Protein AF-A0ABD5TYI9-F1 (afdb_monomer_lite)

Seque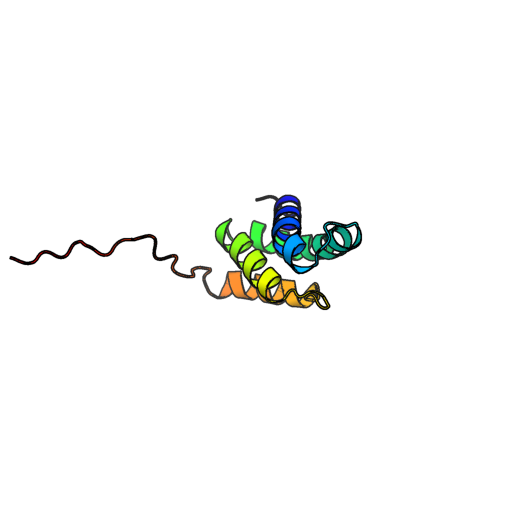nce (97 aa):
MRPADAVRQLEYAVAPTTGTYDYELTHWASAYEEAFADVTERGDLHDVMNVIEQVCEECSEDSRPSPEQVEVVADSVLTSGGRPLTDGGDGADASDR

Structure (mmCIF, N/CA/C/O backbone):
data_AF-A0ABD5TYI9-F1
#
_entry.id   AF-A0ABD5TYI9-F1
#
loop_
_atom_site.group_PDB
_atom_site.id
_atom_site.type_symbol
_atom_site.label_atom_id
_atom_site.label_alt_id
_atom_site.label_comp_id
_atom_site.label_asym_id
_atom_site.label_entity_id
_atom_site.label_seq_id
_atom_site.pdbx_PDB_ins_code
_atom_site.Cartn_x
_atom_site.Cartn_y
_atom_site.Cartn_z
_atom_site.occupancy
_atom_site.B_iso_or_equiv
_atom_site.auth_seq_id
_atom_site.auth_comp_id
_atom_site.auth_asym_id
_atom_site.auth_atom_id
_atom_site.pdbx_PDB_model_num
ATOM 1 N N . MET A 1 1 ? 0.772 -3.069 12.229 1.00 85.38 1 MET A N 1
ATOM 2 C CA . MET A 1 1 ? 2.053 -3.100 11.479 1.00 85.38 1 MET A CA 1
ATOM 3 C C . MET A 1 1 ? 2.634 -1.691 11.508 1.00 85.38 1 MET A C 1
ATOM 5 O O . MET A 1 1 ? 1.832 -0.784 11.662 1.00 85.38 1 MET A O 1
ATOM 9 N N . ARG A 1 2 ? 3.955 -1.456 11.459 1.00 93.44 2 ARG A N 1
ATOM 10 C CA . ARG A 1 2 ? 4.452 -0.074 11.275 1.00 93.44 2 ARG A CA 1
ATOM 11 C C . ARG A 1 2 ? 4.433 0.285 9.781 1.00 93.44 2 ARG A C 1
ATOM 13 O O . ARG A 1 2 ? 4.677 -0.617 8.985 1.00 93.44 2 ARG A O 1
ATOM 20 N N . PRO A 1 3 ? 4.238 1.556 9.389 1.00 94.25 3 PRO A N 1
ATOM 21 C CA . PRO A 1 3 ? 4.233 1.949 7.974 1.00 94.25 3 PRO A CA 1
ATOM 22 C C . PRO A 1 3 ? 5.506 1.525 7.227 1.00 94.25 3 PRO A C 1
ATOM 24 O O . PRO A 1 3 ? 5.431 0.895 6.178 1.00 94.25 3 PRO A O 1
ATOM 27 N N . ALA A 1 4 ? 6.677 1.715 7.838 1.00 93.44 4 ALA A N 1
ATOM 28 C CA . ALA A 1 4 ? 7.947 1.241 7.285 1.00 93.44 4 ALA A CA 1
ATOM 29 C C . ALA A 1 4 ? 8.026 -0.294 7.104 1.00 93.44 4 ALA A C 1
ATOM 31 O O . ALA A 1 4 ? 8.707 -0.779 6.201 1.00 93.44 4 ALA A O 1
ATOM 32 N N . ASP A 1 5 ? 7.329 -1.075 7.942 1.00 95.62 5 ASP A N 1
ATOM 33 C CA . ASP A 1 5 ? 7.242 -2.528 7.754 1.00 95.62 5 ASP A CA 1
ATOM 34 C C . ASP A 1 5 ? 6.366 -2.861 6.539 1.00 95.62 5 ASP A C 1
ATOM 36 O O . ASP A 1 5 ? 6.710 -3.770 5.790 1.00 95.62 5 ASP A O 1
ATOM 40 N N . ALA A 1 6 ? 5.275 -2.116 6.323 1.00 94.50 6 ALA A N 1
ATOM 41 C CA . ALA A 1 6 ? 4.402 -2.270 5.158 1.00 94.50 6 ALA A CA 1
ATOM 42 C C . ALA A 1 6 ? 5.138 -1.934 3.852 1.00 94.50 6 ALA A C 1
ATOM 44 O O . ALA A 1 6 ? 5.067 -2.708 2.900 1.00 94.50 6 ALA A O 1
ATOM 45 N N . VAL A 1 7 ? 5.946 -0.865 3.845 1.00 94.94 7 VAL A N 1
ATOM 46 C CA . VAL A 1 7 ? 6.849 -0.539 2.726 1.00 94.94 7 VAL A CA 1
ATOM 47 C C . VAL A 1 7 ? 7.782 -1.713 2.429 1.00 94.94 7 VAL A C 1
ATOM 49 O O . VAL A 1 7 ? 7.843 -2.173 1.294 1.00 94.94 7 VAL A O 1
ATOM 52 N N . ARG A 1 8 ? 8.448 -2.274 3.448 1.00 94.00 8 ARG A N 1
ATOM 53 C CA . ARG A 1 8 ? 9.300 -3.464 3.266 1.00 94.00 8 ARG A CA 1
ATOM 54 C C . ARG A 1 8 ? 8.532 -4.661 2.707 1.00 94.00 8 ARG A C 1
ATOM 56 O O . ARG A 1 8 ? 9.076 -5.386 1.882 1.00 94.00 8 ARG A O 1
ATOM 63 N N . GLN A 1 9 ? 7.305 -4.909 3.169 1.00 94.38 9 GLN A N 1
ATOM 64 C CA . GLN A 1 9 ? 6.484 -6.002 2.637 1.00 94.38 9 GLN A CA 1
ATOM 65 C C . GLN A 1 9 ? 6.146 -5.782 1.160 1.00 94.38 9 GLN A C 1
ATOM 67 O O . GLN A 1 9 ? 6.273 -6.719 0.374 1.00 94.38 9 GLN A O 1
ATOM 72 N N . LEU A 1 10 ? 5.801 -4.553 0.772 1.00 93.19 10 LEU A N 1
ATOM 73 C CA . LEU A 1 10 ? 5.567 -4.203 -0.625 1.00 93.19 10 LEU A CA 1
ATOM 74 C C . LEU A 1 10 ? 6.819 -4.432 -1.482 1.00 93.19 10 LEU A C 1
ATOM 76 O O . LEU A 1 10 ? 6.728 -5.054 -2.537 1.00 93.19 10 LEU A O 1
ATOM 80 N N . GLU A 1 11 ? 7.996 -4.003 -1.016 1.00 92.50 11 GLU A N 1
ATOM 81 C CA . GLU A 1 11 ? 9.256 -4.258 -1.725 1.00 92.50 11 GLU A CA 1
ATOM 82 C C . GLU A 1 11 ? 9.477 -5.762 -1.952 1.00 92.50 11 GLU A C 1
ATOM 84 O O . GLU A 1 11 ? 9.830 -6.178 -3.055 1.00 92.50 11 GLU A O 1
ATOM 89 N N . TYR A 1 12 ? 9.244 -6.598 -0.933 1.00 91.25 12 TYR A N 1
ATOM 90 C CA . TYR A 1 12 ? 9.376 -8.051 -1.076 1.00 91.25 12 TYR A CA 1
ATOM 91 C C . TYR A 1 12 ? 8.374 -8.645 -2.065 1.00 91.25 12 TYR A C 1
ATOM 93 O O . TYR A 1 12 ? 8.727 -9.574 -2.790 1.00 91.25 12 TYR A O 1
ATOM 101 N N . ALA A 1 13 ? 7.146 -8.132 -2.085 1.00 90.81 13 ALA A N 1
ATOM 102 C CA . ALA A 1 13 ? 6.093 -8.624 -2.961 1.00 90.81 13 ALA A CA 1
ATOM 103 C C . ALA A 1 13 ? 6.315 -8.219 -4.429 1.00 90.81 13 ALA A C 1
ATOM 105 O O . ALA A 1 13 ? 6.030 -9.008 -5.327 1.00 90.81 13 ALA A O 1
ATOM 106 N N . VAL A 1 14 ? 6.874 -7.031 -4.680 1.00 88.69 14 VAL A N 1
ATOM 107 C CA . VAL A 1 14 ? 7.078 -6.492 -6.037 1.00 88.69 14 VAL A CA 1
ATOM 108 C C . VAL A 1 14 ? 8.420 -6.897 -6.650 1.00 88.69 14 VAL A C 1
ATOM 110 O O . VAL A 1 14 ? 8.510 -7.043 -7.868 1.00 88.69 14 VAL A O 1
ATOM 113 N N . ALA A 1 15 ? 9.454 -7.149 -5.843 1.00 86.94 15 ALA A N 1
ATOM 114 C CA . ALA A 1 15 ? 10.791 -7.482 -6.344 1.00 86.94 15 ALA A CA 1
ATOM 115 C C . ALA A 1 15 ? 10.863 -8.652 -7.353 1.00 86.94 15 ALA A C 1
ATOM 117 O O . ALA A 1 15 ? 11.666 -8.568 -8.285 1.00 86.94 15 ALA A O 1
ATOM 118 N N . PRO A 1 16 ? 10.062 -9.734 -7.236 1.00 83.50 16 PRO A N 1
ATOM 119 C CA . PRO A 1 16 ? 10.010 -10.777 -8.262 1.00 83.50 16 PRO A CA 1
ATOM 120 C C . PRO A 1 16 ? 9.461 -10.280 -9.606 1.00 83.50 16 PRO A C 1
ATOM 122 O O . PRO A 1 16 ? 9.896 -10.766 -10.646 1.00 83.50 16 PRO A O 1
ATOM 125 N N . THR A 1 17 ? 8.527 -9.325 -9.580 1.00 78.12 17 THR A N 1
ATOM 126 C CA . THR A 1 17 ? 7.862 -8.751 -10.760 1.00 78.12 17 THR A CA 1
ATOM 127 C C . THR A 1 17 ? 8.751 -7.739 -11.473 1.00 78.12 17 THR A C 1
ATOM 129 O O . THR A 1 17 ? 8.758 -7.699 -12.693 1.00 78.12 17 THR A O 1
ATOM 132 N N . THR A 1 18 ? 9.533 -6.947 -10.737 1.00 72.19 18 THR A N 1
ATOM 133 C CA . THR A 1 18 ? 10.456 -5.950 -11.314 1.00 72.19 18 THR A CA 1
ATOM 134 C C . THR A 1 18 ? 11.846 -6.516 -11.613 1.00 72.19 18 THR A C 1
ATOM 136 O O . THR A 1 18 ? 12.722 -5.806 -12.106 1.00 72.19 18 THR A O 1
ATOM 139 N N . GLY A 1 19 ? 12.094 -7.784 -11.272 1.00 67.75 19 GLY A N 1
ATOM 140 C CA . GLY A 1 19 ? 13.359 -8.479 -11.514 1.00 67.75 19 GLY A CA 1
ATOM 141 C C . GLY A 1 19 ? 14.550 -7.986 -10.682 1.00 67.75 19 GLY A C 1
ATOM 142 O O . GLY A 1 19 ? 15.620 -8.592 -10.755 1.00 67.75 19 GLY A O 1
ATOM 143 N N . THR A 1 20 ? 14.387 -6.928 -9.876 1.00 65.62 2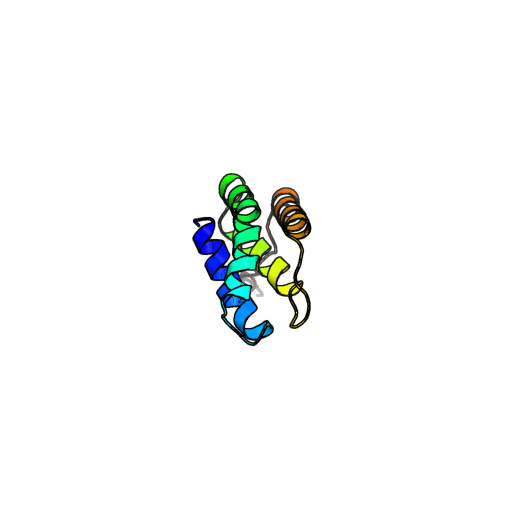0 THR A N 1
ATOM 144 C CA . THR A 1 20 ? 15.464 -6.337 -9.070 1.00 65.62 20 THR A CA 1
ATOM 145 C C . THR A 1 20 ? 14.938 -5.781 -7.743 1.00 65.62 20 THR A C 1
ATOM 147 O O . THR A 1 20 ? 13.949 -5.054 -7.706 1.00 65.62 20 THR A O 1
ATOM 150 N N . TYR A 1 21 ? 15.642 -6.100 -6.649 1.00 66.62 21 TYR A N 1
ATOM 151 C CA . TYR A 1 21 ? 15.537 -5.409 -5.359 1.00 66.62 21 TYR A CA 1
ATOM 152 C C . TYR A 1 21 ? 16.663 -4.365 -5.296 1.00 66.62 21 TYR A C 1
ATOM 154 O O . TYR A 1 21 ? 17.764 -4.657 -4.822 1.00 66.62 21 TYR A O 1
ATOM 162 N N . ASP A 1 22 ? 16.435 -3.188 -5.881 1.00 75.62 22 ASP A N 1
ATOM 163 C CA . ASP A 1 22 ? 17.423 -2.108 -5.979 1.00 75.62 22 ASP A CA 1
ATOM 164 C C . ASP A 1 22 ? 16.988 -0.822 -5.256 1.00 75.62 22 ASP A C 1
ATOM 166 O O . ASP A 1 22 ? 15.935 -0.736 -4.627 1.00 75.62 22 ASP A O 1
ATOM 170 N N . TYR A 1 23 ? 17.856 0.191 -5.313 1.00 79.19 23 TYR A N 1
ATOM 171 C CA . TYR A 1 23 ? 17.601 1.507 -4.733 1.00 79.19 23 TYR A CA 1
ATOM 172 C C . TYR A 1 23 ? 16.360 2.184 -5.325 1.00 79.19 23 TYR A C 1
ATOM 174 O O . TYR A 1 23 ? 15.690 2.931 -4.611 1.00 79.19 23 TYR A O 1
ATOM 182 N N . GLU A 1 24 ? 16.051 1.944 -6.603 1.00 82.38 24 GLU A N 1
ATOM 183 C CA . GLU A 1 24 ? 14.876 2.540 -7.227 1.00 82.38 24 GLU A CA 1
ATOM 184 C C . GLU A 1 24 ? 13.614 1.979 -6.581 1.00 82.38 24 GLU A C 1
ATOM 186 O O . GLU A 1 24 ? 12.772 2.779 -6.170 1.00 82.38 24 GLU A O 1
ATOM 191 N N . LEU A 1 25 ? 13.542 0.652 -6.390 1.00 84.88 25 LEU A N 1
ATOM 192 C CA . LEU A 1 25 ? 12.455 -0.027 -5.675 1.00 84.88 25 LEU A CA 1
ATOM 193 C C . LEU A 1 25 ? 12.174 0.603 -4.310 1.00 84.88 25 LEU A C 1
ATOM 195 O O . LEU A 1 25 ? 11.057 1.051 -4.047 1.00 84.88 25 LEU A O 1
ATOM 199 N N . THR A 1 26 ? 13.200 0.708 -3.467 1.00 87.62 26 THR A N 1
ATOM 200 C CA . THR A 1 26 ? 13.053 1.314 -2.139 1.00 87.62 26 THR A CA 1
ATOM 201 C C . THR A 1 26 ? 12.651 2.782 -2.214 1.00 87.62 26 THR A C 1
ATOM 203 O O . THR A 1 26 ? 11.801 3.232 -1.444 1.00 87.62 26 THR A O 1
ATOM 206 N N . HIS A 1 27 ? 13.233 3.547 -3.143 1.00 86.94 27 HIS A N 1
ATOM 207 C CA . HIS A 1 27 ? 12.936 4.969 -3.265 1.00 86.94 27 HIS A CA 1
ATOM 208 C C . HIS A 1 27 ? 11.456 5.213 -3.558 1.00 86.94 27 HIS A C 1
ATOM 210 O O . HIS A 1 27 ? 10.842 6.066 -2.918 1.00 86.94 27 HIS A O 1
ATOM 216 N N . TRP A 1 28 ? 10.854 4.452 -4.471 1.00 87.38 28 TRP A N 1
ATOM 217 C CA . TRP A 1 28 ? 9.446 4.659 -4.786 1.00 87.38 28 TRP A CA 1
ATOM 218 C C . TRP A 1 28 ? 8.493 4.002 -3.803 1.00 87.38 28 TRP A C 1
ATOM 220 O O . TRP A 1 28 ? 7.470 4.605 -3.497 1.00 87.38 28 TRP A O 1
ATOM 230 N N . ALA A 1 29 ? 8.824 2.828 -3.263 1.00 89.88 29 ALA A N 1
ATOM 231 C CA . ALA A 1 29 ? 7.979 2.178 -2.265 1.00 89.88 29 ALA A CA 1
ATOM 232 C C . ALA A 1 29 ? 7.870 3.043 -0.999 1.00 89.88 29 ALA A C 1
ATOM 234 O O . ALA A 1 29 ? 6.798 3.143 -0.404 1.00 89.88 29 ALA A O 1
ATOM 235 N N . SER A 1 30 ? 8.947 3.750 -0.631 1.00 93.56 30 SER A N 1
ATOM 236 C CA . SER A 1 30 ? 8.928 4.709 0.481 1.00 93.56 30 SER A CA 1
ATOM 237 C C . SER A 1 30 ? 7.966 5.883 0.266 1.00 93.56 30 SER A C 1
ATOM 239 O O . SER A 1 30 ? 7.453 6.434 1.235 1.00 93.56 30 SER A O 1
ATOM 241 N N . ALA A 1 31 ? 7.649 6.234 -0.987 1.00 94.62 31 ALA A N 1
ATOM 242 C CA . ALA A 1 31 ? 6.680 7.288 -1.285 1.00 94.62 31 ALA A CA 1
ATOM 243 C C . ALA A 1 31 ? 5.238 6.894 -0.922 1.00 94.62 31 ALA A C 1
ATOM 245 O O . ALA A 1 31 ? 4.372 7.759 -0.878 1.00 94.62 31 ALA A O 1
ATOM 246 N N . TYR A 1 32 ? 4.974 5.610 -0.658 1.00 95.62 32 TYR A N 1
ATOM 247 C CA . TYR A 1 32 ? 3.656 5.116 -0.249 1.00 95.62 32 TYR A CA 1
ATOM 248 C C . TYR A 1 32 ? 3.516 4.988 1.273 1.00 95.62 32 TYR A C 1
ATOM 250 O O . TYR A 1 32 ? 2.465 4.575 1.763 1.00 95.62 32 TYR A O 1
ATOM 258 N N . GLU A 1 33 ? 4.557 5.330 2.042 1.00 95.75 33 GLU A N 1
ATOM 259 C CA . GLU A 1 33 ? 4.543 5.208 3.504 1.00 95.75 33 GLU A CA 1
ATOM 260 C C . GLU A 1 33 ? 3.390 5.998 4.142 1.00 95.75 33 GLU A C 1
ATOM 262 O O . GLU A 1 33 ? 2.797 5.525 5.109 1.00 95.75 33 GLU A O 1
ATOM 267 N N . GLU A 1 34 ? 3.030 7.155 3.581 1.00 95.06 34 GLU A N 1
ATOM 268 C CA . GLU A 1 34 ? 1.919 7.983 4.064 1.00 95.06 34 GLU A CA 1
ATOM 269 C C . GLU A 1 34 ? 0.561 7.283 3.908 1.00 95.06 34 GLU A C 1
ATOM 271 O O . GLU A 1 34 ? -0.210 7.222 4.866 1.00 95.06 34 GLU A O 1
ATOM 276 N N . ALA A 1 35 ? 0.309 6.638 2.765 1.00 95.19 35 ALA A N 1
ATOM 277 C CA . ALA A 1 35 ? -0.899 5.838 2.563 1.00 95.19 35 ALA A CA 1
ATOM 278 C C . ALA A 1 35 ? -0.956 4.644 3.535 1.00 95.19 35 ALA A C 1
ATOM 280 O O . ALA A 1 35 ? -1.994 4.367 4.136 1.00 95.19 35 ALA A O 1
ATOM 281 N N . PHE A 1 36 ? 0.172 3.963 3.772 1.00 96.06 36 PHE A N 1
ATOM 282 C CA . PHE A 1 36 ? 0.231 2.894 4.776 1.00 96.06 36 PHE A CA 1
ATOM 283 C C . PHE A 1 36 ? 0.044 3.405 6.209 1.00 96.06 36 PHE A C 1
ATOM 285 O O . PHE A 1 36 ? -0.490 2.672 7.048 1.00 96.06 36 PHE A O 1
ATOM 292 N N . ALA A 1 37 ? 0.478 4.631 6.509 1.00 95.88 37 ALA A N 1
ATOM 293 C CA . ALA A 1 37 ? 0.254 5.267 7.801 1.00 95.88 37 ALA A CA 1
ATOM 294 C C . ALA A 1 37 ? -1.235 5.522 8.048 1.00 95.88 37 ALA A C 1
ATOM 296 O O . ALA A 1 37 ? -1.724 5.140 9.111 1.00 95.88 37 ALA A O 1
ATOM 297 N N . ASP A 1 38 ? -1.957 6.049 7.057 1.00 93.94 38 ASP A N 1
ATOM 298 C CA . ASP A 1 38 ? -3.399 6.297 7.168 1.00 93.94 38 ASP A CA 1
ATOM 299 C C . ASP A 1 38 ? -4.190 4.997 7.401 1.00 93.94 38 ASP A C 1
ATOM 301 O O . ASP A 1 38 ? -4.998 4.895 8.328 1.00 93.94 38 ASP A O 1
ATOM 305 N N . VAL A 1 39 ? -3.880 3.942 6.641 1.00 93.88 39 VAL A N 1
ATOM 306 C CA . VAL A 1 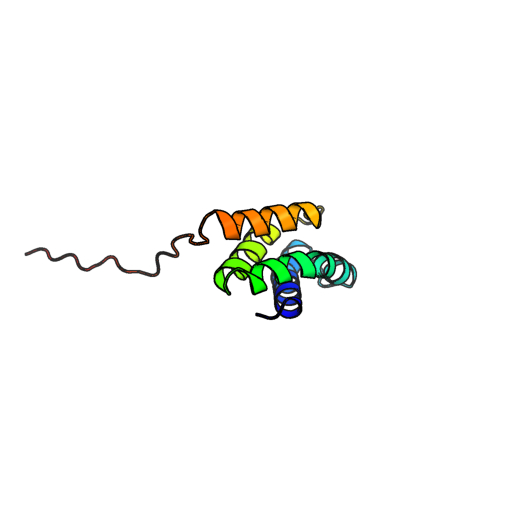39 ? -4.530 2.627 6.799 1.00 93.88 39 VAL A CA 1
ATOM 307 C C . VAL A 1 39 ? -4.186 1.994 8.144 1.00 93.88 39 VAL A C 1
ATOM 309 O O . VAL A 1 39 ? -5.047 1.400 8.786 1.00 93.88 39 VAL A O 1
ATOM 312 N N . THR A 1 40 ? -2.948 2.149 8.616 1.00 93.69 40 THR A N 1
ATOM 313 C CA . THR A 1 40 ? -2.538 1.651 9.939 1.00 93.69 40 THR A CA 1
ATOM 314 C C . THR A 1 40 ? -3.244 2.393 11.078 1.00 93.69 40 THR A C 1
ATOM 316 O O . THR A 1 40 ? -3.494 1.797 12.126 1.00 93.69 40 THR A O 1
ATOM 319 N N . GLU A 1 41 ? -3.532 3.685 10.908 1.00 94.19 41 GLU A N 1
ATOM 320 C CA . GLU A 1 41 ? -4.225 4.500 11.910 1.00 94.19 41 GLU A CA 1
ATOM 321 C C . GLU A 1 41 ? -5.730 4.199 11.962 1.00 94.19 41 GL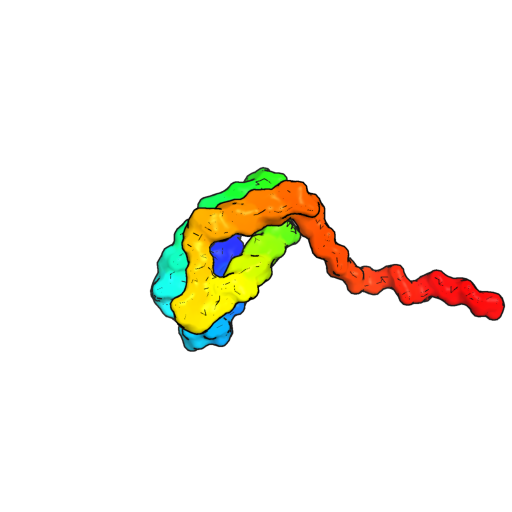U A C 1
ATOM 323 O O . GLU A 1 41 ? -6.318 4.181 13.047 1.00 94.19 41 GLU A O 1
ATOM 328 N N . ARG A 1 42 ? -6.354 3.954 10.805 1.00 91.94 42 ARG A N 1
ATOM 329 C CA . ARG A 1 42 ? -7.818 3.864 10.664 1.00 91.94 42 ARG A CA 1
ATOM 330 C C . ARG A 1 42 ? -8.358 2.440 10.535 1.00 91.94 42 ARG A C 1
ATOM 332 O O . ARG A 1 42 ? -9.527 2.220 10.853 1.00 91.94 42 ARG A O 1
ATOM 339 N N . GLY A 1 43 ? -7.545 1.512 10.050 1.00 89.81 43 GLY A N 1
ATOM 340 C CA . GLY A 1 43 ? -7.909 0.126 9.772 1.00 89.81 43 GLY A CA 1
ATOM 341 C C . GLY A 1 43 ? -7.156 -0.870 10.645 1.00 89.81 43 GLY A C 1
ATOM 342 O O . GLY A 1 43 ? -6.684 -0.559 11.743 1.00 89.81 43 GLY A O 1
ATOM 343 N N . ASP A 1 44 ? -7.052 -2.100 10.154 1.00 90.88 44 ASP A N 1
ATOM 344 C CA . ASP A 1 44 ? -6.288 -3.163 10.794 1.00 90.88 44 ASP A CA 1
ATOM 345 C C . ASP A 1 44 ? -5.199 -3.757 9.879 1.00 90.88 44 ASP A C 1
ATOM 347 O O . ASP A 1 44 ? -4.872 -3.248 8.807 1.00 90.88 44 ASP A O 1
ATOM 351 N N . LEU A 1 45 ? -4.550 -4.827 10.347 1.00 91.88 45 LEU A N 1
ATOM 352 C CA . LEU A 1 45 ? -3.501 -5.501 9.582 1.00 91.88 45 LEU A CA 1
ATOM 353 C C . LEU A 1 45 ? -4.013 -6.036 8.236 1.00 91.88 45 LEU A C 1
ATOM 355 O O . LEU A 1 45 ? -3.262 -6.013 7.266 1.00 91.88 45 LEU A O 1
ATOM 359 N N . HIS A 1 46 ? -5.246 -6.538 8.182 1.00 91.31 46 HIS A N 1
ATOM 360 C CA . HIS A 1 46 ? -5.834 -7.066 6.958 1.00 91.31 46 HIS A CA 1
ATOM 361 C C . HIS A 1 46 ? -6.020 -5.957 5.928 1.00 91.31 46 HIS A C 1
ATOM 363 O O . HIS A 1 46 ? -5.682 -6.168 4.765 1.00 91.31 46 HIS A O 1
ATOM 369 N N . ASP A 1 47 ? -6.471 -4.777 6.355 1.00 93.50 47 ASP A N 1
ATOM 370 C CA . ASP A 1 47 ? -6.610 -3.622 5.467 1.00 93.50 47 ASP A CA 1
ATOM 371 C C . ASP A 1 47 ? -5.257 -3.227 4.857 1.00 93.50 47 ASP A C 1
ATOM 373 O O . ASP A 1 47 ? -5.150 -3.049 3.646 1.00 93.50 47 ASP A O 1
ATOM 377 N N . VAL A 1 48 ? -4.190 -3.187 5.665 1.00 94.19 48 VAL A N 1
ATOM 378 C CA . VAL A 1 48 ? -2.830 -2.914 5.163 1.00 94.19 48 VAL A CA 1
ATOM 379 C C . VAL A 1 48 ? -2.394 -3.963 4.134 1.00 94.19 48 VAL A C 1
ATOM 381 O O . VAL A 1 48 ? -1.849 -3.607 3.090 1.00 94.19 48 VAL A O 1
ATOM 384 N N . MET A 1 49 ? -2.653 -5.249 4.393 1.00 94.44 49 MET A N 1
ATOM 385 C CA . MET A 1 49 ? -2.315 -6.318 3.447 1.00 94.44 49 MET A CA 1
ATOM 386 C C . MET A 1 49 ? -3.129 -6.224 2.150 1.00 94.44 49 MET A C 1
ATOM 388 O O . MET A 1 49 ? -2.554 -6.384 1.079 1.00 94.44 49 MET A O 1
ATOM 392 N N . ASN A 1 50 ? -4.418 -5.878 2.222 1.00 94.38 50 ASN A N 1
ATOM 393 C CA . ASN A 1 50 ? -5.268 -5.680 1.042 1.00 94.38 50 ASN A CA 1
ATOM 394 C C . ASN A 1 50 ? -4.774 -4.528 0.160 1.00 94.38 50 ASN A C 1
ATOM 396 O O . ASN A 1 50 ? -4.911 -4.587 -1.062 1.00 94.38 50 ASN A O 1
ATOM 400 N N . VAL A 1 51 ? -4.227 -3.468 0.764 1.00 94.31 51 VAL A N 1
ATOM 401 C CA . VAL A 1 51 ? -3.607 -2.372 0.009 1.00 94.31 51 VAL A CA 1
ATOM 402 C C . VAL A 1 51 ? -2.333 -2.854 -0.673 1.00 94.31 51 VAL A C 1
ATOM 404 O O . VAL A 1 51 ? -2.162 -2.600 -1.859 1.00 94.31 51 VAL A O 1
ATOM 407 N N . ILE A 1 52 ? -1.462 -3.586 0.033 1.00 94.88 52 ILE A N 1
ATOM 408 C CA . ILE A 1 52 ? -0.239 -4.150 -0.562 1.00 94.88 52 ILE A CA 1
ATOM 409 C C . ILE A 1 52 ? -0.585 -5.049 -1.754 1.00 94.88 52 ILE A C 1
ATOM 411 O O . ILE A 1 52 ? 0.011 -4.892 -2.814 1.00 94.88 52 ILE A O 1
ATOM 415 N N . GLU A 1 53 ? -1.559 -5.948 -1.604 1.00 93.62 53 GLU A N 1
ATOM 416 C CA . GLU A 1 53 ? -1.991 -6.859 -2.670 1.00 93.62 53 GLU A CA 1
ATOM 417 C C . GLU A 1 53 ? -2.495 -6.101 -3.904 1.00 93.62 53 GLU A C 1
ATOM 419 O O . GLU A 1 53 ? -1.991 -6.331 -5.001 1.00 93.62 53 GLU A O 1
ATOM 424 N N . GLN A 1 54 ? -3.403 -5.135 -3.732 1.00 94.06 54 GLN A N 1
ATOM 425 C CA . GLN A 1 54 ? -3.921 -4.337 -4.851 1.00 94.06 54 GLN A CA 1
ATOM 426 C C . GLN A 1 54 ? -2.831 -3.497 -5.527 1.00 94.06 54 GLN A C 1
ATOM 428 O O . GLN A 1 54 ? -2.746 -3.456 -6.752 1.00 94.06 54 GLN A O 1
ATOM 433 N N . VAL A 1 55 ? -1.940 -2.874 -4.750 1.00 93.62 55 VAL A N 1
ATOM 434 C CA . VAL A 1 55 ? -0.807 -2.118 -5.306 1.00 93.62 55 VAL A CA 1
ATOM 435 C C . VAL A 1 55 ? 0.139 -3.041 -6.078 1.00 93.62 55 VAL A C 1
ATOM 437 O O . VAL A 1 55 ? 0.638 -2.657 -7.135 1.00 93.62 55 VAL A O 1
ATOM 440 N N . CYS A 1 56 ? 0.374 -4.265 -5.595 1.00 91.19 56 CYS A N 1
ATOM 441 C CA . CYS A 1 56 ? 1.170 -5.264 -6.305 1.00 91.19 56 CYS A CA 1
ATOM 442 C C . CYS A 1 56 ? 0.538 -5.683 -7.634 1.00 91.19 56 CYS A C 1
ATOM 444 O O . CYS A 1 56 ? 1.267 -5.845 -8.609 1.00 91.19 56 CYS A O 1
ATOM 446 N N . GLU A 1 57 ? -0.785 -5.846 -7.689 1.00 91.19 57 GLU A N 1
ATOM 447 C CA . GLU A 1 57 ? -1.511 -6.182 -8.922 1.00 91.19 57 GLU A CA 1
ATOM 448 C C . GLU A 1 57 ? -1.425 -5.072 -9.980 1.00 91.19 57 GLU A C 1
ATOM 450 O O . GLU A 1 57 ? -1.406 -5.357 -11.178 1.00 91.19 57 GLU A O 1
ATOM 455 N N . GLU A 1 58 ? -1.326 -3.812 -9.550 1.00 90.44 58 GLU A N 1
ATOM 456 C CA . GLU A 1 58 ? -1.119 -2.660 -10.436 1.00 90.44 58 GLU A CA 1
ATOM 457 C C . GLU A 1 58 ? 0.352 -2.459 -10.853 1.00 90.44 58 GLU A C 1
ATOM 459 O O . GLU A 1 58 ? 0.641 -1.688 -11.775 1.00 90.44 58 GLU A O 1
ATOM 464 N N . CYS A 1 59 ? 1.296 -3.146 -10.203 1.00 89.44 59 CYS A N 1
ATOM 465 C CA . CYS A 1 59 ? 2.710 -3.109 -10.567 1.00 89.44 59 CYS A CA 1
ATOM 466 C C . CYS A 1 59 ? 3.021 -4.038 -11.750 1.00 89.44 59 CYS A C 1
ATOM 468 O O . CYS A 1 59 ? 2.542 -5.165 -11.858 1.00 89.44 59 CYS A O 1
ATOM 470 N N . SER A 1 60 ? 3.917 -3.583 -12.618 1.00 85.50 60 SER A N 1
ATOM 471 C CA . SER A 1 60 ? 4.470 -4.342 -13.742 1.00 85.50 60 SER A CA 1
ATOM 472 C C . SER A 1 60 ? 5.954 -4.011 -13.914 1.00 85.50 60 SER A C 1
ATOM 474 O O . SER A 1 60 ? 6.474 -3.130 -13.231 1.00 85.50 60 SER A O 1
ATOM 476 N N . GLU A 1 61 ? 6.638 -4.690 -14.837 1.00 81.50 61 GLU A N 1
ATOM 477 C CA . GLU A 1 61 ? 8.051 -4.413 -15.146 1.00 81.50 61 GLU A CA 1
ATOM 478 C C . GLU A 1 61 ? 8.292 -2.943 -15.543 1.00 81.50 61 GLU A C 1
ATOM 480 O O . GLU A 1 61 ? 9.294 -2.357 -15.141 1.00 81.50 61 GLU A O 1
ATOM 485 N N . ASP A 1 62 ? 7.352 -2.331 -16.274 1.00 82.88 62 ASP A N 1
ATOM 486 C CA . ASP A 1 62 ? 7.515 -0.991 -16.861 1.00 82.88 62 ASP A CA 1
ATOM 487 C C . ASP A 1 62 ? 6.700 0.111 -16.159 1.00 82.88 62 ASP A C 1
ATOM 489 O O . ASP A 1 62 ? 6.805 1.289 -16.514 1.00 82.88 62 ASP A O 1
ATOM 493 N N . SER A 1 63 ? 5.838 -0.240 -15.202 1.00 85.88 63 SER A N 1
ATOM 494 C CA . SER A 1 63 ? 4.895 0.708 -14.602 1.00 85.88 63 SER A CA 1
ATOM 495 C C . SER A 1 63 ? 4.543 0.361 -13.163 1.00 85.88 63 SER A C 1
ATOM 497 O O . SER A 1 63 ? 4.434 -0.805 -12.793 1.00 85.88 63 SER A O 1
ATOM 499 N N . ARG A 1 64 ? 4.293 1.407 -12.375 1.00 89.62 64 ARG A N 1
ATOM 500 C CA . ARG A 1 64 ? 3.827 1.358 -10.987 1.00 89.62 64 ARG A CA 1
ATOM 501 C C . ARG A 1 64 ? 2.802 2.475 -10.749 1.00 89.62 64 ARG A C 1
ATOM 503 O O . ARG A 1 64 ? 2.870 3.491 -11.451 1.00 89.62 64 ARG A O 1
ATOM 510 N N . PRO A 1 65 ? 1.907 2.341 -9.762 1.00 93.38 65 PRO A N 1
ATOM 511 C CA . PRO A 1 65 ? 0.972 3.406 -9.417 1.00 93.38 65 PRO A CA 1
ATOM 512 C C . PRO A 1 65 ? 1.689 4.667 -8.900 1.00 93.38 65 PRO A C 1
ATOM 514 O O . PRO A 1 65 ? 2.793 4.621 -8.350 1.00 93.38 65 PRO A O 1
ATOM 517 N N . SER A 1 66 ? 1.080 5.835 -9.075 1.00 94.81 66 SER A N 1
ATOM 518 C CA . SER A 1 66 ? 1.521 7.057 -8.397 1.00 94.81 66 SER A CA 1
ATOM 519 C C . SER A 1 66 ? 1.129 7.020 -6.910 1.00 94.81 66 SER A C 1
ATOM 521 O O . SER A 1 66 ? 0.207 6.292 -6.547 1.00 94.81 66 SER A O 1
ATOM 523 N N . PRO A 1 67 ? 1.769 7.819 -6.035 1.00 94.88 67 PRO A N 1
ATOM 524 C CA . PRO A 1 67 ? 1.351 7.924 -4.633 1.00 94.88 67 PRO A CA 1
ATOM 525 C C . PRO A 1 67 ? -0.137 8.277 -4.474 1.00 94.88 67 PRO A C 1
ATOM 527 O O . PRO A 1 67 ? -0.835 7.645 -3.693 1.00 94.88 67 PRO A O 1
ATOM 530 N N . GLU A 1 68 ? -0.649 9.191 -5.304 1.00 95.06 68 GLU A N 1
ATOM 531 C CA . GLU A 1 68 ? -2.069 9.574 -5.325 1.00 95.06 68 GLU A CA 1
ATOM 532 C C . GLU A 1 68 ? -2.991 8.391 -5.675 1.00 95.06 68 GLU A C 1
ATOM 534 O O . GLU A 1 68 ? -4.083 8.263 -5.130 1.00 95.06 68 GLU A O 1
ATOM 539 N N . GLN A 1 69 ? -2.568 7.495 -6.575 1.00 95.06 69 GLN A N 1
ATOM 540 C CA . GLN A 1 69 ? -3.333 6.281 -6.882 1.00 95.06 69 GLN A CA 1
ATOM 541 C C . GLN A 1 69 ? -3.345 5.313 -5.694 1.00 95.06 69 GLN A C 1
ATOM 543 O O . GLN A 1 69 ? -4.380 4.718 -5.404 1.00 95.06 69 GLN A O 1
ATOM 548 N N . VAL A 1 70 ? -2.229 5.195 -4.969 1.00 95.88 70 VAL A N 1
ATOM 549 C CA . VAL A 1 70 ? -2.147 4.352 -3.768 1.00 95.88 70 VAL A CA 1
ATOM 550 C C . VAL A 1 70 ? -3.025 4.893 -2.637 1.00 95.88 70 VAL A C 1
ATOM 552 O O . VAL A 1 70 ? -3.670 4.107 -1.947 1.00 95.88 70 VAL A O 1
ATOM 555 N N . GLU A 1 71 ? -3.127 6.214 -2.479 1.00 94.94 71 GLU A N 1
ATOM 556 C CA . GLU A 1 71 ? -4.076 6.839 -1.545 1.00 94.94 71 GLU A CA 1
ATOM 557 C C . GLU A 1 71 ? -5.529 6.482 -1.887 1.00 94.94 71 GLU A C 1
ATOM 559 O O . GLU A 1 71 ? -6.303 6.118 -1.005 1.00 94.94 71 GLU A O 1
ATOM 564 N N . VAL A 1 72 ? -5.894 6.493 -3.174 1.00 94.75 72 VAL A N 1
ATOM 565 C CA . VAL A 1 72 ? -7.235 6.075 -3.618 1.00 94.75 72 VAL A CA 1
ATOM 566 C C . VAL A 1 72 ? -7.502 4.602 -3.292 1.00 94.75 72 VAL A C 1
ATOM 568 O O . VAL A 1 72 ? -8.605 4.262 -2.856 1.00 94.75 72 VAL A O 1
ATOM 571 N N . VAL A 1 73 ? -6.512 3.721 -3.466 1.00 94.06 73 VAL A N 1
ATOM 572 C CA . VAL A 1 73 ? -6.622 2.302 -3.081 1.00 94.06 73 VAL A CA 1
ATOM 573 C C . VAL A 1 73 ? -6.798 2.163 -1.566 1.00 94.06 73 VAL A C 1
ATOM 575 O O . VAL A 1 73 ? -7.686 1.436 -1.118 1.00 94.06 73 VAL A O 1
ATOM 578 N N . ALA A 1 74 ? -6.007 2.890 -0.774 1.00 93.62 74 ALA A N 1
ATOM 579 C CA . ALA A 1 74 ? -6.106 2.913 0.683 1.00 93.62 74 ALA A CA 1
ATOM 580 C C . ALA A 1 74 ? -7.499 3.353 1.164 1.00 93.62 74 ALA A C 1
ATOM 582 O O . ALA A 1 74 ? -8.145 2.641 1.940 1.00 93.62 74 ALA A O 1
ATOM 583 N N . ASP A 1 75 ? -8.011 4.466 0.639 1.00 93.31 75 ASP A N 1
ATOM 584 C CA . ASP A 1 75 ? -9.355 4.954 0.952 1.00 93.31 75 ASP A CA 1
ATOM 585 C C . ASP A 1 75 ? -10.443 3.960 0.522 1.00 93.31 75 ASP A C 1
ATOM 587 O O . ASP A 1 75 ? -11.424 3.743 1.243 1.00 93.31 75 ASP A O 1
ATOM 591 N N . SER A 1 76 ? -10.277 3.315 -0.634 1.00 91.88 76 SER A N 1
ATOM 592 C CA . SER A 1 76 ? -11.202 2.289 -1.123 1.00 91.88 76 SER A CA 1
ATOM 593 C C . SER A 1 76 ? -11.277 1.086 -0.177 1.00 91.88 76 SER A C 1
ATOM 595 O O . SER A 1 76 ? -12.379 0.636 0.152 1.00 91.88 76 SER A O 1
ATOM 597 N N . VAL A 1 77 ? -10.136 0.596 0.324 1.00 91.25 77 VAL A N 1
ATOM 598 C CA . VAL A 1 77 ? -10.076 -0.521 1.286 1.00 91.25 77 VAL A CA 1
ATOM 599 C C . VAL A 1 77 ? -10.777 -0.158 2.595 1.00 91.25 77 VAL A C 1
ATOM 601 O O . VAL A 1 77 ? -11.632 -0.915 3.066 1.00 91.25 77 VAL A O 1
ATOM 604 N N . LEU A 1 78 ? -10.485 1.028 3.135 1.00 87.38 78 LEU A N 1
ATOM 605 C CA . LEU A 1 78 ? -11.064 1.508 4.392 1.00 87.38 78 LEU A CA 1
ATOM 606 C C . LEU A 1 78 ? -12.579 1.762 4.296 1.00 87.38 78 LEU A C 1
ATOM 608 O O . LEU A 1 78 ? -13.299 1.608 5.284 1.00 87.38 78 LEU A O 1
ATOM 612 N N . THR A 1 79 ? -13.087 2.157 3.124 1.00 84.00 79 THR A N 1
ATOM 613 C CA . THR A 1 79 ? -14.513 2.480 2.921 1.00 84.00 79 THR A CA 1
ATOM 614 C C . THR A 1 79 ? -15.358 1.292 2.468 1.00 84.00 79 THR A C 1
ATOM 616 O O . THR A 1 79 ? -16.526 1.198 2.851 1.00 84.00 79 THR A O 1
ATOM 619 N N . SER A 1 80 ? -14.790 0.356 1.705 1.00 69.94 80 SER A N 1
ATOM 620 C CA . SER A 1 80 ? -15.508 -0.813 1.172 1.00 69.94 80 SER A CA 1
ATOM 621 C C . SER A 1 80 ? -15.727 -1.927 2.205 1.00 69.94 80 SER A C 1
ATOM 623 O O . SER A 1 80 ? -16.314 -2.961 1.890 1.00 69.94 80 SER A O 1
ATOM 625 N N . GLY A 1 81 ? -15.303 -1.722 3.456 1.00 60.12 81 GLY A N 1
ATOM 626 C CA . GLY A 1 81 ? -15.524 -2.664 4.552 1.00 60.12 81 GLY A CA 1
ATOM 627 C C . GLY A 1 81 ? -14.542 -3.836 4.587 1.00 60.12 81 GLY A C 1
ATOM 628 O O . GLY A 1 81 ? -14.894 -4.868 5.158 1.00 60.12 81 GLY A O 1
ATOM 629 N N . GLY A 1 82 ? -13.353 -3.684 3.987 1.00 53.12 82 GLY A N 1
ATOM 630 C CA . GLY A 1 82 ? -12.125 -4.450 4.266 1.00 53.12 82 GLY A CA 1
ATOM 631 C C . GLY A 1 82 ? -12.143 -5.979 4.124 1.00 53.12 82 GLY A C 1
ATOM 632 O O . GLY A 1 82 ? -11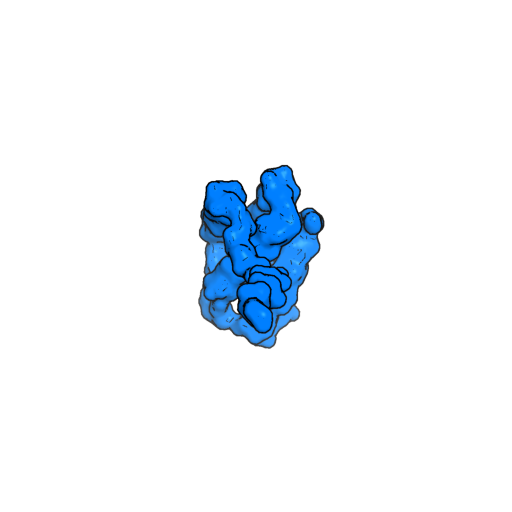.102 -6.604 4.288 1.00 53.12 82 GLY A O 1
ATOM 633 N N . ARG A 1 83 ? -13.278 -6.625 3.829 1.00 51.78 83 ARG A N 1
ATOM 634 C CA . ARG A 1 83 ? -13.395 -8.092 3.867 1.00 51.78 83 ARG A CA 1
ATOM 635 C C . ARG A 1 83 ? -13.656 -8.707 2.495 1.00 51.78 83 ARG A C 1
ATOM 637 O O . ARG A 1 83 ? -14.808 -9.001 2.167 1.00 51.78 83 ARG A O 1
ATOM 644 N N . PRO A 1 84 ? -12.610 -9.043 1.734 1.00 49.03 84 PRO A N 1
ATOM 645 C CA . PRO A 1 84 ? -12.634 -10.243 0.921 1.00 49.03 84 PRO A CA 1
ATOM 646 C C . PRO A 1 84 ? -12.709 -11.458 1.857 1.00 49.03 84 PRO A C 1
ATOM 648 O O . PRO A 1 84 ? -11.873 -11.654 2.738 1.00 49.03 84 PRO A O 1
ATOM 651 N N . LEU A 1 85 ? -13.759 -12.258 1.683 1.00 43.41 85 LEU A N 1
ATOM 652 C CA . LEU A 1 85 ? -13.974 -13.541 2.341 1.00 43.41 85 LEU A CA 1
ATOM 653 C C . LEU A 1 85 ? -12.834 -14.490 1.934 1.00 43.41 85 LEU A C 1
ATOM 655 O O . LEU A 1 85 ? -12.946 -15.203 0.939 1.00 43.41 85 LEU A O 1
ATOM 659 N N . THR A 1 86 ? -11.725 -14.512 2.672 1.00 43.06 86 THR A N 1
ATOM 660 C CA . THR A 1 86 ? -10.907 -15.724 2.683 1.00 43.06 86 THR A CA 1
ATOM 661 C C . THR A 1 86 ? -11.792 -16.808 3.291 1.00 43.06 86 THR A C 1
ATOM 663 O O . THR A 1 86 ? -12.014 -16.853 4.499 1.00 43.06 86 THR A O 1
ATOM 666 N N . ASP A 1 87 ? -12.387 -17.624 2.418 1.00 51.69 87 ASP A N 1
ATOM 667 C CA . ASP A 1 87 ? -13.068 -18.877 2.741 1.00 51.69 87 ASP A CA 1
ATOM 668 C C . ASP A 1 87 ? -12.028 -19.848 3.312 1.00 51.69 87 ASP A C 1
ATOM 670 O O . ASP A 1 87 ? -11.535 -20.771 2.666 1.00 51.69 87 ASP A O 1
ATOM 674 N N . GLY A 1 88 ? -11.610 -19.570 4.543 1.00 46.00 88 GLY A N 1
ATOM 675 C CA . GLY A 1 88 ? -10.916 -20.509 5.396 1.00 46.00 88 GLY A CA 1
ATOM 676 C C . GLY A 1 88 ? -11.919 -21.536 5.896 1.00 46.00 88 GLY A C 1
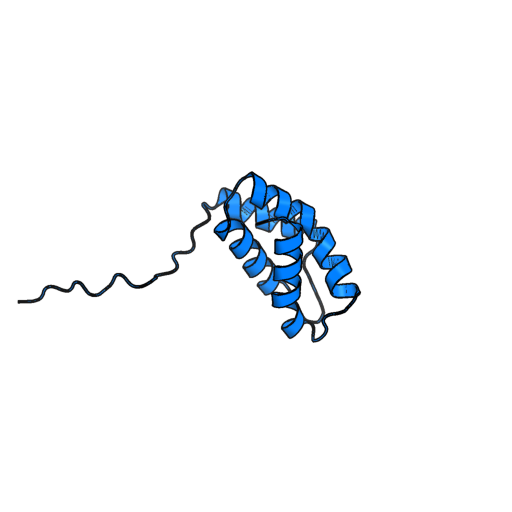ATOM 677 O O . GLY A 1 88 ? -12.307 -21.479 7.053 1.00 46.00 88 GLY A O 1
ATOM 678 N N . GLY A 1 89 ? -12.342 -22.429 4.998 1.00 46.09 89 GLY A N 1
ATOM 679 C CA . GLY A 1 89 ? -12.962 -23.726 5.262 1.00 46.09 89 GLY A CA 1
ATOM 680 C C . GLY A 1 89 ? -13.926 -23.807 6.443 1.00 46.09 89 GLY A C 1
ATOM 681 O O . GLY A 1 89 ? -13.546 -24.289 7.506 1.00 46.09 89 GLY A O 1
ATOM 682 N N . ASP A 1 90 ? -15.197 -23.495 6.206 1.00 47.84 90 ASP A N 1
ATOM 683 C CA . ASP A 1 90 ? -16.290 -24.029 7.023 1.00 47.84 90 ASP A CA 1
ATOM 684 C C . ASP A 1 90 ? -17.428 -24.484 6.100 1.00 47.84 90 ASP A C 1
ATOM 686 O O . ASP A 1 90 ? -18.363 -23.756 5.771 1.00 47.84 90 ASP A O 1
ATOM 690 N N . GLY A 1 91 ? -17.274 -25.698 5.571 1.00 45.22 91 GLY A N 1
ATOM 691 C CA . GLY A 1 91 ? -18.132 -26.220 4.512 1.00 45.22 91 GLY A CA 1
ATOM 692 C C . GLY A 1 91 ? -18.136 -27.739 4.421 1.00 45.22 91 GLY A C 1
ATOM 693 O O . GLY A 1 91 ? -18.061 -28.279 3.324 1.00 45.22 91 GLY A O 1
ATOM 694 N N . ALA A 1 92 ? -18.205 -28.436 5.557 1.00 43.00 92 ALA A N 1
ATOM 695 C CA . ALA A 1 92 ? -18.671 -29.822 5.594 1.00 43.00 92 ALA A CA 1
ATOM 696 C C . ALA A 1 92 ? -19.206 -30.208 6.984 1.00 43.00 92 ALA A C 1
ATOM 698 O O . ALA A 1 92 ? -18.799 -31.218 7.549 1.00 43.00 92 ALA A O 1
ATOM 699 N N . ASP A 1 93 ? -20.162 -29.442 7.514 1.00 50.62 93 ASP A N 1
ATOM 700 C CA . ASP A 1 93 ? -21.245 -30.077 8.268 1.00 50.62 93 ASP A CA 1
ATOM 701 C C . ASP A 1 93 ? -22.419 -30.280 7.304 1.00 50.62 93 ASP A C 1
ATOM 703 O O . ASP A 1 93 ? -23.336 -29.468 7.180 1.00 50.62 93 ASP A O 1
ATOM 707 N N . ALA A 1 94 ? -22.315 -31.352 6.521 1.00 43.22 94 ALA A N 1
ATOM 708 C CA . ALA A 1 94 ? -23.445 -31.934 5.825 1.00 43.22 94 ALA A CA 1
ATOM 709 C C . ALA A 1 94 ? -23.871 -33.167 6.621 1.00 43.22 94 ALA A C 1
ATOM 711 O O . ALA A 1 94 ? -23.423 -34.286 6.379 1.00 43.22 94 ALA A O 1
ATOM 712 N N . SER A 1 95 ? -24.762 -32.937 7.579 1.00 46.62 95 SER A N 1
ATOM 713 C CA . SER A 1 95 ? -25.724 -33.950 7.989 1.00 46.62 95 SER A CA 1
ATOM 714 C C . SER A 1 95 ? -26.476 -34.464 6.749 1.00 46.62 95 SER A C 1
ATOM 716 O O . SER A 1 95 ? -27.265 -33.726 6.165 1.00 46.62 95 SER A O 1
ATOM 718 N N . ASP A 1 96 ? -26.284 -35.729 6.371 1.00 49.25 96 ASP A N 1
ATOM 719 C CA . ASP A 1 96 ? -27.294 -36.513 5.646 1.00 49.25 96 ASP A CA 1
ATOM 720 C C . ASP A 1 96 ? -27.329 -37.939 6.224 1.00 49.25 96 ASP A C 1
ATOM 722 O O . ASP A 1 96 ? -26.397 -38.715 6.040 1.00 49.25 96 ASP A O 1
ATOM 726 N N . ARG A 1 97 ? -28.427 -38.195 6.948 1.00 46.28 97 ARG A N 1
ATOM 727 C CA . ARG A 1 97 ? -29.144 -39.466 7.185 1.00 46.28 97 ARG A CA 1
ATOM 728 C C . ARG A 1 97 ? -28.441 -40.665 7.826 1.00 46.28 97 ARG A C 1
ATOM 730 O O . ARG A 1 97 ? -27.621 -41.338 7.172 1.00 46.28 97 ARG A O 1
#

Radius of gyration: 16.18 Å; chains: 1; bounding box: 47×49×29 Å

Secondary structure (DSSP, 8-state):
--HHHHHHHHHHHHHHHHS---HHHHHHHHTTHHHHHHHHHHS-HHHHHHHHHHHHHH--SS----HHHHHHHHHHHHHTTS------S--------

pLDDT: mean 82.47, std 17.24, range [43.0, 96.06]

Foldseek 3Di:
DQLVVLLVVLLVLQCVQQVDSDPVSSVQSVLLSVLLVVCVVQHDPLLSVQLSVVQSVQDHNVDGDHSVVSNVSSVCCSPVPNDDPPCPDDPPPDDDD

Organism: NCBI:txid1198324